Protein AF-A0A7S0AGP0-F1 (afdb_monomer_lite)

InterPro domains:
  IPR026983 Dynein heavy chain [PTHR45703] (2-119)
  IPR027417 P-loop containing nucleoside triphosphate hydrolase [G3DSA:3.40.50.300] (19-119)
  IPR027417 P-loop containing nucleoside triphosphate hydrolase [SSF52540] (33-119)
  IPR035699 Dynein heavy chain, hydrolytic ATP-binding dynein motor region [PF12774] (2-68)

Secondary structure (DSSP, 8-state):
--HHHHHSTT--------HHHHHHHHHHHHHTT-S-HHHHHHHHHHHHHHHHH-S-------TTSSHHHHHHHHHHHHHHHHHHHTPPPPP-----TTSS-HHHHH-EE-TTT--EE--

Sequence (119 aa):
RDLLSDIFPGHARQARQNTSLARAIEASCAKAEVQGVDMVLKKALELHETQEVRYGSMLLGPAGGGKSTVLQVLANALLDLGSSNGREAPVVERLNPKSVTPTDLFGSMSSTTGEWIDG

Radius of gyration: 19.84 Å; chains: 1; bounding box: 45×39×63 Å

pLDDT: mean 87.79, std 8.84, range [53.94, 96.19]

Structure (mmCIF, N/CA/C/O backbone):
data_AF-A0A7S0AGP0-F1
#
_entry.id   AF-A0A7S0AGP0-F1
#
loop_
_atom_site.group_PDB
_atom_site.id
_atom_site.type_symbol
_atom_site.label_atom_id
_atom_site.label_alt_id
_atom_site.label_comp_id
_atom_site.label_asym_id
_atom_site.label_entity_id
_atom_site.label_seq_id
_atom_site.pdbx_PDB_ins_code
_atom_site.Cartn_x
_atom_site.Cartn_y
_atom_site.Cartn_z
_atom_site.occupancy
_atom_site.B_iso_or_equiv
_atom_site.auth_seq_id
_atom_site.auth_comp_id
_atom_site.auth_asym_id
_atom_site.auth_atom_id
_atom_site.pdbx_PDB_model_num
ATOM 1 N N . ARG A 1 1 ? 1.903 -18.873 24.954 1.00 53.94 1 ARG A N 1
ATOM 2 C CA . ARG A 1 1 ? 3.142 -18.293 25.523 1.00 53.94 1 ARG 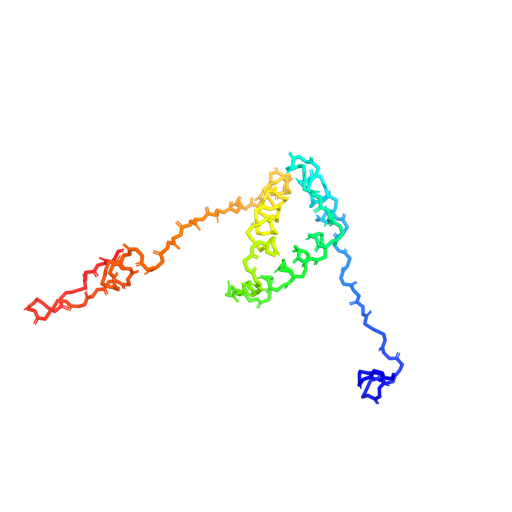A CA 1
ATOM 3 C C . ARG A 1 1 ? 3.909 -17.734 24.343 1.00 53.94 1 ARG A C 1
ATOM 5 O O . ARG A 1 1 ? 4.294 -18.522 23.490 1.00 53.94 1 ARG A O 1
ATOM 12 N N . ASP A 1 2 ? 4.014 -16.413 24.249 1.00 81.75 2 ASP A N 1
ATOM 13 C CA . ASP A 1 2 ? 4.574 -15.745 23.072 1.00 81.75 2 ASP A CA 1
ATOM 14 C C . ASP A 1 2 ? 6.081 -15.567 23.234 1.00 81.75 2 ASP A C 1
ATOM 16 O O . ASP A 1 2 ? 6.539 -15.130 24.289 1.00 81.75 2 ASP A O 1
ATOM 20 N N . LEU A 1 3 ? 6.847 -15.852 22.180 1.00 87.88 3 LEU A N 1
ATOM 21 C CA . LEU A 1 3 ? 8.309 -15.705 22.154 1.00 87.88 3 LEU A CA 1
ATOM 22 C C . LEU A 1 3 ? 8.770 -14.316 22.633 1.00 87.88 3 LEU A C 1
ATOM 24 O O . LEU A 1 3 ? 9.755 -14.183 23.350 1.00 87.88 3 LEU A O 1
ATOM 28 N N . LEU A 1 4 ? 8.012 -13.277 22.282 1.00 83.75 4 LEU A N 1
ATOM 29 C CA . LEU A 1 4 ? 8.285 -11.901 22.693 1.00 83.75 4 LEU A CA 1
ATOM 30 C C . LEU A 1 4 ? 8.197 -11.699 24.208 1.00 83.75 4 LEU A C 1
ATOM 32 O O . LEU A 1 4 ? 9.000 -10.956 24.759 1.00 83.75 4 LEU A O 1
ATOM 36 N N . SER A 1 5 ? 7.256 -12.369 24.878 1.00 84.88 5 SER A N 1
ATOM 37 C CA . SER A 1 5 ? 7.101 -12.267 26.335 1.00 84.88 5 SER A CA 1
ATOM 38 C C . SER A 1 5 ? 8.228 -12.953 27.113 1.00 84.88 5 SER A C 1
ATOM 40 O O . SER A 1 5 ? 8.458 -12.606 28.267 1.00 84.88 5 SER A O 1
ATOM 42 N N . ASP A 1 6 ? 8.929 -13.893 26.473 1.00 88.00 6 ASP A N 1
ATOM 43 C CA . ASP A 1 6 ? 10.063 -14.625 27.047 1.00 88.00 6 ASP A CA 1
ATOM 44 C C . ASP A 1 6 ? 11.380 -13.847 26.874 1.00 88.00 6 ASP A C 1
ATOM 46 O O . ASP A 1 6 ? 12.183 -13.740 27.795 1.00 88.00 6 ASP A O 1
ATOM 50 N N . ILE A 1 7 ? 11.574 -13.222 25.705 1.00 91.56 7 ILE A N 1
ATOM 51 C CA . ILE A 1 7 ? 12.784 -12.442 25.392 1.00 91.56 7 ILE A CA 1
ATOM 52 C C . ILE A 1 7 ? 12.731 -11.026 25.994 1.00 91.56 7 ILE A C 1
ATOM 54 O O . ILE A 1 7 ? 13.762 -10.489 26.396 1.00 91.56 7 ILE A O 1
ATOM 58 N N . PHE A 1 8 ? 11.544 -10.416 26.082 1.00 86.94 8 PHE A N 1
ATOM 59 C CA . PHE A 1 8 ? 11.352 -9.051 26.586 1.00 86.94 8 PHE A CA 1
ATOM 60 C C . PHE A 1 8 ? 10.331 -9.003 27.736 1.00 86.94 8 PHE A C 1
ATOM 62 O O . PHE A 1 8 ? 9.243 -8.432 27.593 1.00 86.94 8 PHE A O 1
ATOM 69 N N . PRO A 1 9 ? 10.653 -9.587 28.904 1.00 86.94 9 PRO A N 1
ATOM 70 C CA . PRO A 1 9 ? 9.767 -9.541 30.058 1.00 86.94 9 PRO A CA 1
ATOM 71 C C . PRO A 1 9 ? 9.510 -8.089 30.500 1.00 86.94 9 PRO A C 1
ATOM 73 O O . PRO A 1 9 ? 10.404 -7.240 30.504 1.00 86.94 9 PRO A O 1
ATOM 76 N N . GLY A 1 10 ? 8.255 -7.786 30.842 1.00 82.75 10 GLY A N 1
ATOM 77 C CA . GLY A 1 10 ? 7.824 -6.460 31.307 1.00 82.75 10 GLY A CA 1
ATOM 78 C C . GLY A 1 10 ? 7.661 -5.388 30.220 1.00 82.75 10 GLY A C 1
ATOM 79 O O . GLY A 1 10 ? 7.197 -4.294 30.531 1.00 82.75 10 GLY A O 1
ATOM 80 N N . HIS A 1 11 ? 7.979 -5.686 28.956 1.00 80.88 11 HIS A N 1
ATOM 81 C CA . HIS A 1 11 ? 7.838 -4.739 27.850 1.00 80.88 11 HIS A CA 1
ATOM 82 C C . HIS A 1 11 ? 6.634 -5.101 26.975 1.00 80.88 11 HIS A C 1
ATOM 84 O O . HIS A 1 11 ? 6.643 -6.086 26.240 1.00 80.88 11 HIS A O 1
ATOM 90 N N . ALA A 1 12 ? 5.582 -4.282 27.041 1.00 77.06 12 ALA A N 1
ATOM 91 C CA . ALA A 1 12 ? 4.422 -4.419 26.167 1.00 77.06 12 ALA A CA 1
ATOM 92 C C . ALA A 1 12 ? 4.664 -3.720 24.821 1.00 77.06 12 ALA A C 1
ATOM 94 O O . ALA A 1 12 ? 5.261 -2.643 24.760 1.00 77.06 12 ALA A O 1
ATOM 95 N N . ARG A 1 13 ? 4.148 -4.304 23.732 1.00 72.38 13 ARG A N 1
ATOM 96 C CA . ARG A 1 13 ? 4.151 -3.654 22.416 1.00 72.38 13 ARG A CA 1
ATOM 97 C C . ARG A 1 13 ? 3.331 -2.366 22.490 1.00 72.38 13 ARG A C 1
ATOM 99 O O . ARG A 1 13 ? 2.122 -2.413 22.698 1.00 72.38 13 ARG A O 1
ATOM 106 N N . GLN A 1 14 ? 3.973 -1.230 22.248 1.00 74.31 14 GLN A N 1
ATOM 107 C CA . GLN A 1 14 ? 3.278 0.035 22.036 1.00 74.31 14 GLN A CA 1
ATOM 108 C C . GLN A 1 14 ? 2.802 0.094 20.581 1.00 74.31 14 GLN A C 1
ATOM 110 O O . GLN A 1 14 ? 3.612 0.072 19.655 1.00 74.31 14 GLN A O 1
ATOM 115 N N . ALA A 1 15 ? 1.488 0.119 20.362 1.00 67.31 15 ALA A N 1
ATOM 116 C CA . ALA A 1 15 ? 0.935 0.392 19.039 1.00 67.31 15 ALA A CA 1
ATOM 117 C C . ALA A 1 15 ? 1.033 1.898 18.762 1.00 67.31 15 ALA A C 1
ATOM 119 O O . ALA A 1 15 ? 0.612 2.699 19.602 1.00 67.31 15 ALA A O 1
ATOM 120 N N . ARG A 1 16 ? 1.567 2.298 17.599 1.00 67.56 16 ARG A N 1
ATOM 121 C CA . ARG A 1 16 ? 1.457 3.693 17.158 1.00 67.56 16 ARG A CA 1
ATOM 122 C C . ARG A 1 16 ? -0.023 4.000 16.943 1.00 67.56 16 ARG A C 1
ATOM 124 O O . ARG A 1 16 ? -0.717 3.296 16.217 1.00 67.56 16 ARG A O 1
ATOM 131 N N . GLN A 1 17 ? -0.516 5.046 17.597 1.00 65.88 17 GLN A N 1
ATOM 132 C CA . GLN A 1 17 ? -1.904 5.474 17.451 1.00 65.88 17 GLN A CA 1
ATOM 133 C C . GLN A 1 17 ? -1.989 6.630 16.457 1.00 65.88 17 GLN A C 1
ATOM 135 O O . GLN A 1 17 ? -1.951 7.796 16.840 1.00 65.88 17 GLN A O 1
ATOM 140 N N . ASN A 1 18 ? -2.139 6.314 15.172 1.00 73.62 18 ASN A N 1
ATOM 141 C CA . ASN A 1 18 ? -2.479 7.310 14.156 1.00 73.62 18 ASN A CA 1
ATOM 142 C C . ASN A 1 18 ? -4.006 7.468 14.062 1.00 73.62 18 ASN A C 1
ATOM 144 O O . ASN A 1 18 ? -4.661 6.942 13.164 1.00 73.62 18 ASN A O 1
ATOM 148 N N . THR A 1 19 ? -4.588 8.191 15.023 1.00 83.69 19 THR A N 1
ATOM 149 C CA . THR A 1 19 ? -6.051 8.345 15.155 1.00 83.69 19 THR A CA 1
ATOM 150 C C . THR A 1 19 ? -6.694 9.175 14.039 1.00 83.69 19 THR A C 1
ATOM 152 O O . THR A 1 19 ? -7.884 9.018 13.766 1.00 83.69 19 THR A O 1
ATOM 155 N N . SER A 1 20 ? -5.947 10.076 13.395 1.00 88.81 20 SER A N 1
ATOM 156 C CA . SER A 1 20 ? -6.411 10.842 12.229 1.00 88.81 20 SER A CA 1
ATOM 157 C C . SER A 1 20 ? -6.465 9.972 10.973 1.00 88.81 20 SER A C 1
ATOM 159 O O . SER A 1 20 ? -7.482 9.954 10.284 1.00 88.81 20 SER A O 1
ATOM 161 N N . LEU A 1 21 ? -5.404 9.200 10.721 1.00 89.50 21 LEU A N 1
ATOM 162 C CA . LEU A 1 21 ? -5.327 8.277 9.591 1.00 89.50 21 LEU A CA 1
ATOM 163 C C . LEU A 1 21 ? -6.343 7.147 9.697 1.00 89.50 21 LEU A C 1
ATOM 165 O O . LEU A 1 21 ? -7.003 6.846 8.710 1.00 89.50 21 LEU A O 1
ATOM 169 N N . ALA A 1 22 ? -6.523 6.575 10.889 1.00 91.88 22 ALA A N 1
ATOM 170 C CA . ALA A 1 22 ? -7.526 5.539 11.111 1.00 91.88 22 ALA A CA 1
ATOM 171 C C . ALA A 1 22 ? -8.935 6.013 10.710 1.00 91.88 22 ALA A C 1
ATOM 173 O O . ALA A 1 22 ? -9.608 5.349 9.927 1.00 91.88 22 ALA A O 1
ATOM 174 N N . ARG A 1 23 ? -9.331 7.220 11.140 1.00 92.06 23 ARG A N 1
ATOM 175 C CA . ARG A 1 23 ? -10.622 7.823 10.769 1.00 92.06 23 ARG A CA 1
ATOM 176 C C . ARG A 1 23 ? -10.747 8.092 9.269 1.00 92.06 23 ARG A C 1
ATOM 178 O O . ARG A 1 23 ? -11.807 7.862 8.695 1.00 92.06 23 ARG A O 1
ATOM 185 N N . ALA A 1 24 ? -9.681 8.568 8.625 1.00 92.19 24 ALA A N 1
ATOM 186 C CA . ALA A 1 24 ? -9.684 8.791 7.180 1.00 92.19 24 ALA A CA 1
ATOM 187 C C . ALA A 1 24 ? -9.814 7.472 6.397 1.00 92.19 24 ALA A C 1
ATOM 189 O O . ALA A 1 24 ? -10.538 7.408 5.405 1.00 92.19 24 ALA A O 1
ATOM 190 N N . ILE A 1 25 ? -9.163 6.404 6.868 1.00 93.44 25 ILE A N 1
ATOM 191 C CA . ILE A 1 25 ? -9.281 5.061 6.292 1.00 93.44 25 ILE A CA 1
ATOM 192 C C . ILE A 1 25 ? -10.706 4.525 6.458 1.00 93.44 25 ILE A C 1
ATOM 194 O O . ILE A 1 25 ? -11.273 4.035 5.488 1.00 93.44 25 ILE A O 1
ATOM 198 N N . GLU A 1 26 ? -11.313 4.654 7.637 1.00 93.25 26 GLU A N 1
ATOM 199 C CA . GLU A 1 26 ? -12.704 4.238 7.874 1.00 93.25 26 GLU A CA 1
ATOM 200 C C . GLU A 1 26 ? -13.690 4.985 6.967 1.00 93.25 26 GLU A C 1
ATOM 202 O O . GLU A 1 26 ? -14.549 4.365 6.337 1.00 93.25 26 GLU A O 1
ATOM 207 N N . ALA A 1 27 ? -13.526 6.303 6.823 1.00 93.06 27 ALA A N 1
ATOM 208 C CA . ALA A 1 27 ? -14.317 7.101 5.890 1.00 93.06 27 ALA A CA 1
ATOM 209 C C . ALA A 1 27 ? -14.113 6.662 4.429 1.00 93.06 27 ALA A C 1
ATOM 211 O O . ALA A 1 27 ? -15.077 6.568 3.670 1.00 93.06 27 ALA A O 1
ATOM 212 N N . SER A 1 28 ? -12.877 6.354 4.033 1.00 93.25 28 SER A N 1
ATOM 213 C CA . SER A 1 28 ? -12.547 5.842 2.698 1.00 93.25 28 SER A CA 1
ATOM 214 C C . SER A 1 28 ? -13.170 4.461 2.442 1.00 93.25 28 SER A C 1
ATOM 216 O O . SER A 1 28 ? -13.756 4.237 1.383 1.00 93.25 28 SER A O 1
ATOM 218 N N . CYS A 1 29 ? -13.152 3.564 3.434 1.00 94.00 29 CYS A N 1
ATOM 219 C CA . CYS A 1 29 ? -13.849 2.276 3.382 1.00 94.00 29 CYS A CA 1
ATOM 220 C C . CYS A 1 29 ? -15.360 2.450 3.190 1.00 94.00 29 CYS A C 1
ATOM 222 O O . CYS A 1 29 ? -15.945 1.743 2.372 1.00 94.00 29 CYS A O 1
ATOM 224 N N . ALA A 1 30 ? -15.977 3.399 3.904 1.00 92.62 30 ALA A N 1
ATOM 225 C CA . ALA A 1 30 ? -17.403 3.692 3.775 1.00 92.62 30 ALA A CA 1
ATOM 226 C C . ALA A 1 30 ? -17.757 4.229 2.378 1.00 92.62 30 ALA A C 1
ATOM 228 O O . ALA A 1 30 ? -18.721 3.768 1.776 1.00 92.62 30 ALA A O 1
ATOM 229 N N . LYS A 1 31 ? -16.947 5.145 1.825 1.00 91.75 31 LYS A N 1
ATOM 230 C CA . LYS A 1 31 ? -17.119 5.672 0.456 1.00 91.75 31 LYS A CA 1
ATOM 231 C C . LYS A 1 31 ? -16.990 4.586 -0.618 1.00 91.75 31 LYS A C 1
ATOM 233 O O . LYS A 1 31 ? -17.649 4.665 -1.646 1.00 91.75 31 LYS A O 1
ATOM 238 N N . ALA A 1 32 ? -16.116 3.607 -0.396 1.00 89.69 32 ALA A N 1
ATOM 239 C CA . ALA A 1 32 ? -15.855 2.512 -1.327 1.00 89.69 32 ALA A CA 1
ATOM 240 C C . ALA A 1 32 ? -16.718 1.259 -1.066 1.00 89.69 32 ALA A C 1
ATOM 242 O O . ALA A 1 32 ? -16.474 0.226 -1.687 1.00 89.69 32 ALA A O 1
ATOM 243 N N . GLU A 1 33 ? -17.684 1.337 -0.140 1.00 91.00 33 GLU A N 1
ATOM 244 C CA . GLU A 1 33 ? -18.606 0.252 0.241 1.00 91.00 33 GLU A CA 1
ATOM 245 C C . GLU A 1 33 ? -17.901 -1.073 0.605 1.00 91.00 33 GLU A C 1
ATOM 247 O O . GLU A 1 33 ? -18.416 -2.177 0.399 1.00 91.00 33 GLU A O 1
ATOM 252 N N . VAL A 1 34 ? -16.695 -0.975 1.172 1.00 89.19 34 VAL A N 1
ATOM 253 C CA . VAL A 1 34 ? -15.849 -2.137 1.461 1.00 89.19 34 VAL A CA 1
ATOM 254 C C . VAL A 1 34 ? -16.368 -2.893 2.682 1.00 89.19 34 VAL A C 1
ATOM 256 O O . VAL A 1 34 ? -16.487 -2.345 3.777 1.00 89.19 34 VAL A O 1
ATOM 259 N N . GLN A 1 35 ? -16.610 -4.192 2.509 1.00 83.25 35 GLN A N 1
ATOM 260 C CA . GLN A 1 35 ? -16.917 -5.109 3.607 1.00 83.25 35 GLN A CA 1
ATOM 261 C C . GLN A 1 35 ? -15.626 -5.541 4.324 1.00 83.25 35 GLN A C 1
ATOM 263 O O . GLN A 1 35 ? -14.593 -5.742 3.687 1.00 83.25 35 GLN A O 1
ATOM 268 N N . GLY A 1 36 ? -15.671 -5.717 5.649 1.00 79.12 36 GLY A N 1
ATOM 269 C CA . GLY A 1 36 ? -14.491 -6.106 6.439 1.00 79.12 36 GLY A CA 1
ATOM 270 C C . GLY A 1 36 ? -13.564 -4.937 6.792 1.00 79.12 36 GLY A C 1
ATOM 271 O O . GLY A 1 36 ? -12.341 -5.048 6.671 1.00 79.12 36 GLY A O 1
ATOM 272 N N . VAL A 1 37 ? -14.158 -3.825 7.240 1.00 83.75 37 VAL A N 1
ATOM 273 C CA . VAL A 1 37 ? -13.474 -2.562 7.573 1.00 83.75 37 VAL A CA 1
ATOM 274 C C . VAL A 1 37 ? -12.297 -2.775 8.526 1.00 83.75 37 VAL A C 1
ATOM 276 O O . VAL A 1 37 ? -11.221 -2.253 8.261 1.00 83.75 37 VAL A O 1
ATOM 279 N N . ASP A 1 38 ? -12.440 -3.613 9.556 1.00 90.12 38 ASP A N 1
ATOM 280 C CA . ASP A 1 38 ? -11.383 -3.851 10.552 1.00 90.12 38 ASP A CA 1
ATOM 281 C C . ASP A 1 38 ? -10.104 -4.441 9.945 1.00 90.12 38 ASP A C 1
ATOM 283 O O . ASP A 1 38 ? -8.985 -4.061 10.303 1.00 90.12 38 ASP A O 1
ATOM 287 N N . MET A 1 39 ? -10.254 -5.373 8.996 1.00 91.12 39 MET A N 1
ATOM 288 C CA . MET A 1 39 ? -9.113 -5.999 8.330 1.00 91.12 39 MET A CA 1
ATOM 289 C C . MET A 1 39 ? -8.390 -4.985 7.445 1.00 91.12 39 MET A C 1
ATOM 291 O O . MET A 1 39 ? -7.160 -4.905 7.474 1.00 91.12 39 MET A O 1
ATOM 295 N N . VAL A 1 40 ? -9.152 -4.206 6.676 1.00 92.62 40 VAL A N 1
ATOM 296 C CA . VAL A 1 40 ? -8.608 -3.184 5.777 1.00 92.62 40 VAL A CA 1
ATOM 297 C C . VAL A 1 40 ? -7.949 -2.068 6.574 1.00 92.62 40 VAL A C 1
ATOM 299 O O . VAL A 1 40 ? -6.825 -1.697 6.255 1.00 92.62 40 VAL A O 1
ATOM 302 N N . LEU A 1 41 ? -8.585 -1.608 7.651 1.00 93.12 41 LEU A N 1
ATOM 303 C CA . LEU A 1 41 ? -8.059 -0.600 8.564 1.00 93.12 41 LEU A CA 1
ATOM 304 C C . LEU A 1 41 ? -6.708 -1.027 9.133 1.00 93.12 41 LEU A C 1
ATOM 306 O O . LEU A 1 41 ? -5.713 -0.318 8.983 1.00 93.12 41 LEU A O 1
ATOM 310 N N . LYS A 1 42 ? -6.648 -2.227 9.719 1.00 92.69 42 LYS A N 1
ATOM 311 C CA . LYS A 1 42 ? -5.410 -2.761 10.289 1.00 92.69 42 LYS A CA 1
ATOM 312 C C . LYS A 1 42 ? -4.305 -2.869 9.238 1.00 92.69 42 LYS A C 1
ATOM 314 O O . LYS A 1 42 ? -3.179 -2.452 9.493 1.00 92.69 42 LYS A O 1
ATOM 319 N N . LYS A 1 43 ? -4.608 -3.414 8.054 1.00 93.44 43 LYS A N 1
ATOM 320 C CA . LYS A 1 43 ? -3.608 -3.614 6.994 1.00 93.44 43 LYS A CA 1
ATOM 321 C C . LYS A 1 43 ? -3.166 -2.323 6.316 1.00 93.44 43 LYS A C 1
ATOM 323 O O . LYS A 1 43 ? -1.995 -2.218 5.968 1.00 93.44 43 LYS A O 1
ATOM 328 N N . ALA A 1 44 ? -4.052 -1.346 6.168 1.00 94.06 44 ALA A N 1
ATOM 329 C CA . ALA A 1 44 ? -3.706 -0.029 5.651 1.00 94.06 44 ALA A CA 1
ATOM 330 C C . ALA A 1 44 ? -2.793 0.732 6.627 1.00 94.06 44 ALA A C 1
ATOM 332 O O . ALA A 1 44 ? -1.812 1.328 6.190 1.00 94.06 44 ALA A O 1
ATOM 333 N N . LEU A 1 45 ? -3.054 0.648 7.939 1.00 92.62 45 LEU A N 1
ATOM 334 C CA . LEU A 1 45 ? -2.175 1.224 8.962 1.00 92.62 45 LEU A CA 1
ATOM 335 C C . LEU A 1 45 ? -0.794 0.555 8.970 1.00 92.62 45 LEU A C 1
ATOM 337 O O . LEU A 1 45 ? 0.211 1.252 8.886 1.00 92.62 45 LEU A O 1
ATOM 341 N N . GLU A 1 46 ? -0.737 -0.783 8.989 1.00 92.06 46 GLU A N 1
ATOM 342 C CA . GLU A 1 46 ? 0.532 -1.531 8.926 1.00 92.06 46 GLU A CA 1
ATOM 343 C C . GLU A 1 46 ? 1.333 -1.198 7.649 1.00 92.06 46 GLU A C 1
ATOM 345 O O . GLU A 1 46 ? 2.560 -1.057 7.691 1.00 92.06 46 GLU A O 1
ATOM 350 N N . LEU A 1 47 ? 0.650 -1.047 6.507 1.00 93.62 47 LEU A N 1
ATOM 351 C CA . LEU A 1 47 ? 1.275 -0.652 5.244 1.00 93.62 47 LEU A CA 1
ATOM 352 C C . LEU A 1 47 ? 1.862 0.760 5.331 1.00 93.62 47 LEU A C 1
ATOM 354 O O . LEU A 1 47 ? 3.009 0.955 4.938 1.00 93.62 47 LEU A O 1
ATOM 358 N N . HIS A 1 48 ? 1.110 1.721 5.867 1.00 91.81 48 HIS A N 1
ATOM 359 C CA . HIS A 1 48 ? 1.583 3.094 6.013 1.00 91.81 48 HIS A CA 1
ATOM 360 C C . HIS A 1 48 ? 2.793 3.190 6.949 1.00 91.81 48 HIS A C 1
ATOM 362 O O . HIS A 1 48 ? 3.795 3.801 6.592 1.00 91.81 48 HIS A O 1
ATOM 368 N N . GLU A 1 49 ? 2.751 2.516 8.102 1.00 90.50 49 GLU A N 1
ATOM 369 C CA . GLU A 1 49 ? 3.893 2.440 9.025 1.00 90.50 49 GLU A CA 1
ATOM 370 C C . GLU A 1 49 ? 5.140 1.856 8.347 1.00 90.50 49 GLU A C 1
ATOM 372 O O . GLU A 1 49 ? 6.261 2.303 8.588 1.00 90.50 49 GLU A O 1
ATOM 377 N N . THR A 1 50 ? 4.954 0.862 7.474 1.00 91.38 50 THR A N 1
ATOM 378 C CA . THR A 1 50 ? 6.060 0.274 6.711 1.00 91.38 50 THR A CA 1
ATOM 379 C C . THR A 1 50 ? 6.601 1.255 5.670 1.00 91.38 50 THR A C 1
ATOM 381 O O . THR A 1 50 ? 7.818 1.368 5.535 1.00 91.38 50 THR A O 1
ATOM 384 N N . GLN A 1 51 ? 5.726 1.995 4.978 1.00 90.44 51 GLN A N 1
ATOM 385 C CA . GLN A 1 51 ? 6.102 3.019 3.994 1.00 90.44 51 GLN A CA 1
ATOM 386 C C . GLN A 1 51 ? 6.885 4.185 4.616 1.00 90.44 51 GLN A C 1
ATOM 388 O O . GLN A 1 51 ? 7.784 4.719 3.974 1.00 90.44 51 GLN A O 1
ATOM 393 N N . GLU A 1 52 ? 6.606 4.548 5.873 1.00 87.75 52 GLU A N 1
ATOM 394 C CA . GLU A 1 52 ? 7.378 5.571 6.598 1.00 87.75 52 GLU A CA 1
ATOM 395 C C . GLU A 1 52 ? 8.836 5.152 6.851 1.00 87.75 52 GLU A C 1
ATOM 397 O O . GLU A 1 52 ? 9.715 6.002 6.979 1.00 87.75 52 GLU A O 1
ATOM 402 N N . VAL A 1 53 ? 9.106 3.846 6.946 1.00 90.50 53 VAL A N 1
ATOM 403 C CA . VAL A 1 53 ? 10.442 3.306 7.256 1.00 90.50 53 VAL A CA 1
ATOM 404 C C . VAL A 1 53 ? 11.158 2.793 6.003 1.00 90.50 53 VAL A C 1
ATOM 406 O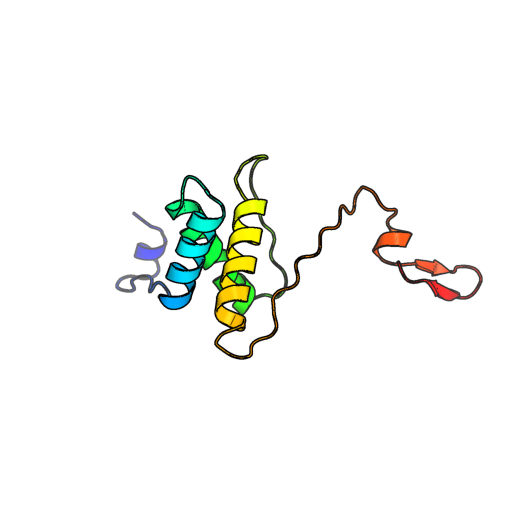 O . VAL A 1 53 ? 12.388 2.717 5.976 1.00 90.50 53 VAL A O 1
ATOM 409 N N . ARG A 1 54 ? 10.414 2.397 4.965 1.00 91.25 54 ARG A N 1
ATOM 410 C CA . ARG A 1 54 ? 10.947 1.763 3.753 1.00 91.25 54 ARG A CA 1
ATOM 411 C C . ARG A 1 54 ? 10.216 2.256 2.508 1.00 91.25 54 ARG A C 1
ATOM 413 O O . ARG A 1 54 ? 9.003 2.126 2.405 1.00 91.25 54 ARG A O 1
ATOM 420 N N . TYR A 1 55 ? 10.985 2.676 1.505 1.00 88.00 55 TYR A N 1
ATOM 421 C CA . TYR A 1 55 ? 10.451 3.111 0.209 1.00 88.00 55 TYR A CA 1
ATOM 422 C C . TYR A 1 55 ? 9.793 1.978 -0.599 1.00 88.00 55 TYR A C 1
ATOM 424 O O . TYR A 1 55 ? 8.804 2.201 -1.290 1.00 88.00 55 TYR A O 1
ATOM 432 N N . GLY A 1 56 ? 10.324 0.753 -0.513 1.00 91.94 56 GLY A N 1
ATOM 433 C CA . GLY A 1 56 ? 9.800 -0.416 -1.225 1.00 91.94 56 GLY A CA 1
ATOM 434 C C . GLY A 1 56 ? 9.001 -1.339 -0.307 1.00 91.94 56 GLY A C 1
ATOM 435 O O . GLY A 1 56 ? 9.516 -1.787 0.717 1.00 91.94 56 GLY A O 1
ATOM 436 N N . SER A 1 57 ? 7.762 -1.655 -0.690 1.00 92.62 57 SER A N 1
ATOM 437 C CA . SER A 1 57 ? 6.880 -2.585 0.030 1.00 92.62 57 SER A CA 1
ATOM 438 C C . SER A 1 57 ? 6.203 -3.557 -0.937 1.00 92.62 57 SER A C 1
ATOM 440 O O . SER A 1 57 ? 5.821 -3.174 -2.040 1.00 92.62 57 SER A O 1
ATOM 442 N N . MET A 1 58 ? 6.021 -4.813 -0.519 1.00 93.88 58 MET A N 1
ATOM 443 C CA . MET A 1 58 ? 5.320 -5.838 -1.300 1.00 93.88 58 MET A CA 1
ATOM 444 C C . MET A 1 58 ? 4.085 -6.330 -0.544 1.00 93.88 58 MET A C 1
ATOM 446 O O . MET A 1 58 ? 4.175 -6.759 0.605 1.00 93.88 58 MET A O 1
ATOM 450 N N . LEU A 1 59 ? 2.926 -6.300 -1.205 1.00 94.25 59 LEU A N 1
ATOM 451 C CA . LEU A 1 59 ? 1.678 -6.841 -0.670 1.00 94.25 59 LEU A CA 1
ATOM 452 C C . LEU A 1 59 ? 1.516 -8.304 -1.096 1.00 94.25 59 LEU A C 1
ATOM 454 O O . LEU A 1 59 ? 1.346 -8.604 -2.277 1.00 94.25 59 LEU A O 1
ATOM 458 N N . LEU A 1 60 ? 1.534 -9.214 -0.122 1.00 94.69 60 LEU A N 1
ATOM 459 C CA . LEU A 1 60 ? 1.443 -10.661 -0.335 1.00 94.69 60 LEU A CA 1
ATOM 460 C C . LEU A 1 60 ? 0.077 -11.207 0.088 1.00 94.69 60 LEU A C 1
ATOM 462 O O . LEU A 1 60 ? -0.535 -10.726 1.039 1.00 94.69 60 LEU A O 1
ATOM 466 N N . GLY A 1 61 ? -0.403 -12.230 -0.620 1.00 93.50 61 GLY A N 1
ATOM 467 C CA . GLY A 1 61 ? -1.650 -12.925 -0.293 1.00 93.50 61 GLY A CA 1
ATOM 468 C C . GLY A 1 61 ? -2.376 -13.486 -1.519 1.00 93.50 61 GLY A C 1
ATOM 469 O O . GLY A 1 61 ? -2.056 -13.110 -2.653 1.00 93.50 61 GLY A O 1
ATOM 470 N N . PRO A 1 62 ? -3.388 -14.345 -1.315 1.00 96.19 62 PRO A N 1
ATOM 471 C CA . PRO A 1 62 ? -4.120 -15.009 -2.394 1.00 96.19 62 PRO A CA 1
ATOM 472 C C . PRO A 1 62 ? -4.897 -14.022 -3.276 1.00 96.19 62 PRO A C 1
ATOM 474 O O . PRO A 1 62 ? -5.143 -12.869 -2.896 1.00 96.19 62 PRO A O 1
ATOM 477 N N . ALA A 1 63 ? -5.285 -14.460 -4.475 1.00 93.50 63 ALA A N 1
ATOM 478 C CA . ALA A 1 63 ? -6.204 -13.708 -5.329 1.00 93.50 63 ALA A CA 1
ATOM 479 C C . ALA A 1 63 ? -7.518 -13.421 -4.579 1.00 93.50 63 ALA A C 1
ATOM 481 O O . ALA A 1 63 ? -7.964 -14.232 -3.774 1.00 93.50 63 ALA A O 1
ATOM 482 N N . GLY A 1 64 ? -8.094 -12.233 -4.778 1.00 90.38 64 GLY A N 1
ATOM 483 C CA . GLY A 1 64 ? -9.297 -11.804 -4.050 1.00 90.38 64 GLY A CA 1
ATOM 484 C C . GLY A 1 64 ? -9.084 -11.420 -2.577 1.00 90.38 64 GLY A C 1
ATOM 485 O O . GLY A 1 64 ? -10.008 -10.922 -1.953 1.00 90.38 64 GLY A O 1
ATOM 486 N N . GLY A 1 65 ? -7.875 -11.552 -2.016 1.00 89.75 65 GLY A N 1
ATOM 487 C CA . GLY A 1 65 ? -7.589 -11.218 -0.610 1.00 89.75 65 GLY A CA 1
ATOM 488 C C . GLY A 1 65 ? -7.550 -9.720 -0.257 1.00 89.75 65 GLY A C 1
ATOM 489 O O . GLY A 1 65 ? -6.884 -9.353 0.703 1.00 89.75 65 GLY A O 1
ATOM 490 N N . GLY A 1 66 ? -8.154 -8.836 -1.059 1.00 91.94 66 GLY A N 1
ATOM 491 C CA . GLY A 1 66 ? -8.277 -7.403 -0.743 1.00 91.94 66 GLY A CA 1
ATOM 492 C C . GLY A 1 66 ? -6.999 -6.556 -0.851 1.00 91.94 66 GLY A C 1
ATOM 493 O O . GLY A 1 66 ? -7.022 -5.383 -0.500 1.00 91.94 66 GLY A O 1
ATOM 494 N N . LYS A 1 67 ? -5.882 -7.096 -1.360 1.00 94.50 67 LYS A N 1
ATOM 495 C CA . LYS A 1 67 ? -4.589 -6.377 -1.454 1.00 94.50 67 LYS A CA 1
ATOM 496 C C . LYS A 1 67 ? -4.691 -5.050 -2.215 1.00 94.50 67 LYS A C 1
ATOM 498 O O . LYS A 1 67 ? -4.233 -4.019 -1.737 1.00 94.50 67 LYS A O 1
ATOM 503 N N . SER A 1 68 ? -5.315 -5.085 -3.392 1.00 94.00 68 SER A N 1
ATOM 504 C CA . SER A 1 68 ? -5.539 -3.893 -4.214 1.00 94.00 68 SER A CA 1
ATOM 505 C C . SER A 1 68 ? -6.473 -2.904 -3.517 1.00 94.00 68 SER A C 1
ATOM 507 O O . SER A 1 68 ? -6.216 -1.706 -3.551 1.00 94.00 68 SER A O 1
ATOM 509 N N . THR A 1 69 ? -7.496 -3.408 -2.821 1.00 94.25 69 THR A N 1
ATOM 510 C CA . THR A 1 69 ? -8.437 -2.601 -2.037 1.00 94.25 69 THR A CA 1
ATOM 511 C C . THR A 1 69 ? -7.729 -1.860 -0.907 1.00 94.25 69 THR A C 1
ATOM 513 O O . THR A 1 69 ? -7.922 -0.660 -0.767 1.00 94.25 69 THR A O 1
ATOM 516 N N . VAL A 1 70 ? -6.852 -2.531 -0.150 1.00 95.31 70 VAL A N 1
ATOM 517 C CA . VAL A 1 70 ? -6.059 -1.908 0.926 1.00 95.31 70 VAL A CA 1
ATOM 518 C C . VAL A 1 70 ? -5.208 -0.756 0.385 1.00 95.31 70 VAL A C 1
ATOM 520 O O . VAL A 1 70 ? -5.214 0.326 0.966 1.00 95.31 70 VAL A O 1
ATOM 523 N N . LEU A 1 71 ? -4.522 -0.962 -0.745 1.00 94.62 71 LEU A N 1
ATOM 524 C CA . LEU A 1 71 ? -3.710 0.082 -1.378 1.00 94.62 71 LEU A CA 1
ATOM 525 C C . LEU A 1 71 ? -4.564 1.280 -1.827 1.00 94.62 71 LEU A C 1
ATOM 527 O O . LEU A 1 71 ? -4.196 2.423 -1.570 1.00 94.62 71 LEU A O 1
ATOM 531 N N . GLN A 1 72 ? -5.708 1.027 -2.472 1.00 93.69 72 GLN A N 1
ATOM 532 C CA . GLN A 1 72 ? -6.618 2.080 -2.937 1.00 93.69 72 GLN A CA 1
ATOM 533 C C . GLN A 1 72 ? -7.218 2.880 -1.778 1.00 93.69 72 GLN A C 1
ATOM 535 O O . GLN A 1 72 ? -7.228 4.107 -1.820 1.00 93.69 72 GLN A O 1
ATOM 540 N N . VAL A 1 73 ? -7.693 2.197 -0.734 1.00 94.62 73 VAL A N 1
ATOM 541 C CA . VAL A 1 73 ? -8.284 2.838 0.446 1.00 94.62 73 VAL A CA 1
ATOM 542 C C . VAL A 1 73 ? -7.254 3.718 1.149 1.00 94.62 73 VAL A C 1
ATOM 544 O O . VAL A 1 73 ? -7.584 4.850 1.505 1.00 94.62 73 VAL A O 1
ATOM 547 N N . LEU A 1 74 ? -6.015 3.231 1.307 1.00 93.75 74 LEU A N 1
ATOM 548 C CA . LEU A 1 74 ? -4.928 4.004 1.906 1.00 93.75 74 LEU A CA 1
ATOM 549 C C . LEU A 1 74 ? -4.577 5.234 1.061 1.00 93.75 74 LEU A C 1
ATOM 551 O O . LEU A 1 74 ? -4.449 6.321 1.615 1.00 93.75 74 LEU A O 1
ATOM 555 N N . ALA A 1 75 ? -4.460 5.088 -0.263 1.00 93.44 75 ALA A N 1
ATOM 556 C CA . ALA A 1 75 ? -4.180 6.212 -1.155 1.00 93.44 75 ALA A CA 1
ATOM 557 C C . ALA A 1 75 ? -5.270 7.293 -1.069 1.00 93.44 75 ALA A C 1
ATOM 559 O O . ALA A 1 75 ? -4.957 8.467 -0.895 1.00 93.44 75 ALA A O 1
ATOM 560 N N . ASN A 1 76 ? -6.546 6.898 -1.091 1.00 92.50 76 ASN A N 1
ATOM 561 C CA . ASN A 1 76 ? -7.672 7.822 -0.936 1.00 92.50 76 ASN A CA 1
ATOM 562 C C . ASN A 1 76 ? -7.673 8.509 0.441 1.00 92.50 76 ASN A C 1
ATOM 564 O O . ASN A 1 76 ? -7.897 9.712 0.532 1.00 92.50 76 ASN A O 1
ATOM 568 N N . ALA A 1 77 ? -7.381 7.767 1.514 1.00 92.44 77 ALA A N 1
ATOM 569 C CA . ALA A 1 77 ? -7.305 8.325 2.864 1.00 92.44 77 ALA A CA 1
ATOM 570 C C . ALA A 1 77 ? -6.152 9.334 3.012 1.00 92.44 77 ALA A C 1
ATOM 572 O O . ALA A 1 77 ? -6.308 10.372 3.653 1.00 92.44 77 ALA A O 1
ATOM 573 N N . LEU A 1 78 ? -4.996 9.046 2.406 1.00 91.12 78 LEU A N 1
ATOM 574 C CA . LEU A 1 78 ? -3.848 9.952 2.380 1.00 91.12 78 LEU A CA 1
ATOM 575 C C . LEU A 1 78 ? -4.102 11.182 1.507 1.00 91.12 78 LEU A C 1
ATOM 577 O O . LEU A 1 78 ? -3.641 12.260 1.864 1.00 91.12 78 LEU A O 1
ATOM 581 N N . LEU A 1 79 ? -4.850 11.046 0.411 1.00 90.44 79 LEU A N 1
ATOM 582 C CA . LEU A 1 79 ? -5.290 12.176 -0.405 1.00 90.44 79 LEU A CA 1
ATOM 583 C C . LEU A 1 79 ? -6.193 13.115 0.408 1.00 90.44 79 LEU A C 1
ATOM 585 O O . LEU A 1 79 ? -5.893 14.302 0.514 1.00 90.44 79 LEU A O 1
ATOM 589 N N . ASP A 1 80 ? -7.226 12.565 1.057 1.00 87.00 80 ASP A N 1
ATOM 590 C CA . ASP A 1 80 ? -8.162 13.321 1.901 1.00 87.00 80 ASP A CA 1
ATOM 591 C C . ASP A 1 80 ? -7.428 14.064 3.045 1.00 87.00 80 ASP A C 1
ATOM 593 O O . ASP A 1 80 ? -7.758 15.206 3.368 1.00 87.00 80 ASP A O 1
ATOM 597 N N . LEU A 1 81 ? -6.393 13.450 3.636 1.00 85.56 81 LEU A N 1
ATOM 598 C CA . LEU A 1 81 ? -5.552 14.064 4.680 1.00 85.56 81 LEU A CA 1
ATOM 599 C C . LEU A 1 81 ? -4.470 15.014 4.149 1.00 85.56 81 LEU A C 1
ATOM 601 O O . LEU A 1 81 ? -4.019 15.911 4.866 1.00 85.56 81 LEU A O 1
ATOM 605 N N . GLY A 1 82 ? -3.983 14.791 2.932 1.00 77.19 82 GLY A N 1
ATOM 606 C CA . GLY A 1 82 ? -2.967 15.618 2.286 1.00 77.19 82 GLY A CA 1
ATOM 607 C C . GLY A 1 82 ? -3.541 16.970 1.883 1.00 77.19 82 GLY A C 1
ATOM 608 O O . GLY A 1 82 ? -2.918 18.000 2.149 1.00 77.19 82 GLY A O 1
ATOM 609 N N . SER A 1 8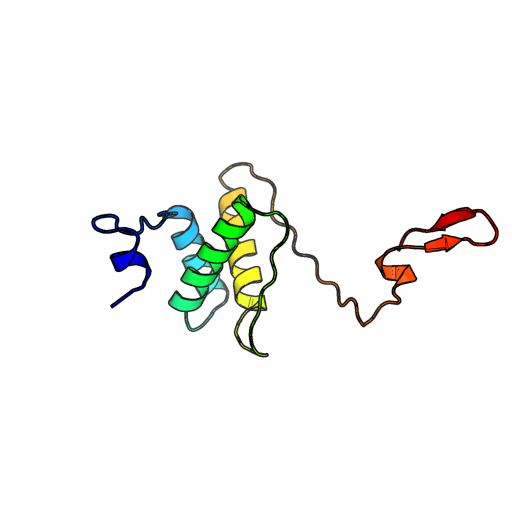3 ? -4.780 16.975 1.377 1.00 62.69 83 SER A N 1
ATOM 610 C CA . SER A 1 83 ? -5.530 18.192 1.053 1.00 62.69 83 SER A CA 1
ATOM 611 C C . SER A 1 83 ? -5.726 19.125 2.251 1.00 62.69 83 SER A C 1
ATOM 613 O O . SER A 1 83 ? -5.824 20.333 2.058 1.00 62.69 83 SER A O 1
ATOM 615 N N . SER A 1 84 ? -5.733 18.611 3.487 1.00 60.25 84 SER A N 1
ATOM 616 C CA . SER A 1 84 ? -5.843 19.449 4.689 1.00 60.25 84 SER A CA 1
ATOM 617 C C . SER A 1 84 ? -4.502 19.971 5.217 1.00 60.25 84 SER A C 1
ATOM 619 O O . SER A 1 84 ? -4.493 20.933 5.977 1.00 60.25 84 SER A O 1
ATOM 621 N N . ASN A 1 85 ? -3.377 19.346 4.845 1.00 60.31 85 ASN A N 1
ATOM 622 C CA . ASN A 1 85 ? -2.061 19.583 5.457 1.00 60.31 85 ASN A CA 1
ATOM 623 C C . ASN A 1 85 ? -0.979 20.076 4.475 1.00 60.31 85 ASN A C 1
ATOM 625 O O . ASN A 1 85 ? 0.180 20.195 4.869 1.00 60.31 85 ASN A O 1
ATOM 629 N N . GLY A 1 86 ? -1.321 20.320 3.204 1.00 59.16 86 GLY A N 1
ATOM 630 C CA . GLY A 1 86 ? -0.369 20.779 2.183 1.00 59.16 86 GLY A CA 1
ATOM 631 C C . GLY A 1 86 ? 0.698 19.745 1.804 1.00 59.16 86 GLY A C 1
ATOM 632 O O . GLY A 1 86 ? 1.764 20.117 1.322 1.00 59.16 86 GLY A O 1
ATOM 633 N N . ARG A 1 87 ? 0.440 18.453 2.052 1.00 67.56 87 ARG A N 1
ATOM 634 C CA . ARG A 1 87 ? 1.320 17.354 1.622 1.00 67.56 87 ARG A CA 1
ATOM 635 C C . ARG A 1 87 ? 1.025 16.974 0.172 1.00 67.56 87 ARG A C 1
ATOM 637 O O . ARG A 1 87 ? -0.117 17.089 -0.270 1.00 67.56 87 ARG A O 1
ATOM 644 N N . GLU A 1 88 ? 2.045 16.492 -0.538 1.00 68.19 88 GLU A N 1
ATOM 645 C CA . GLU A 1 88 ? 1.885 15.973 -1.898 1.00 68.19 88 GLU A CA 1
ATOM 646 C C . GLU A 1 88 ? 0.851 14.844 -1.943 1.00 68.19 88 GLU A C 1
ATOM 648 O O . GLU A 1 88 ? 0.816 13.958 -1.082 1.00 68.19 88 GLU A O 1
ATOM 653 N N . ALA A 1 89 ? -0.013 14.910 -2.954 1.00 79.75 89 ALA A N 1
ATOM 654 C CA . ALA A 1 89 ? -1.039 13.914 -3.190 1.00 79.75 89 ALA A CA 1
ATOM 655 C C . ALA A 1 89 ? -0.393 12.577 -3.594 1.00 79.75 89 ALA A C 1
ATOM 657 O O . ALA A 1 89 ? 0.496 12.565 -4.448 1.00 79.75 89 ALA A O 1
ATOM 658 N N . PRO A 1 90 ? -0.840 11.442 -3.030 1.00 86.19 90 PRO A N 1
ATOM 659 C CA . PRO A 1 90 ? -0.340 10.143 -3.451 1.00 86.19 90 PRO A CA 1
ATOM 660 C C . PRO A 1 90 ? -0.749 9.860 -4.902 1.00 86.19 90 PRO A C 1
ATOM 662 O O . PRO A 1 90 ? -1.920 9.984 -5.263 1.00 86.19 90 PRO A O 1
ATOM 665 N N . VAL A 1 91 ? 0.211 9.426 -5.720 1.00 88.12 91 VAL A N 1
ATOM 666 C CA . VAL A 1 91 ? -0.023 8.973 -7.097 1.00 88.12 91 VAL A CA 1
ATOM 667 C C . VAL A 1 91 ? 0.004 7.447 -7.123 1.00 88.12 91 VAL A C 1
ATOM 669 O O . VAL A 1 91 ? 0.925 6.822 -6.598 1.00 88.12 91 VAL A O 1
ATOM 672 N N . VAL A 1 92 ? -1.025 6.835 -7.715 1.00 90.44 92 VAL A N 1
ATOM 673 C CA . VAL A 1 92 ? -1.122 5.376 -7.860 1.00 90.44 92 VAL A CA 1
ATOM 674 C C . VAL A 1 92 ? -1.096 5.018 -9.336 1.00 90.44 92 VAL A C 1
ATOM 676 O O . VAL A 1 92 ? -2.111 5.115 -10.024 1.00 90.44 92 VAL A O 1
ATOM 679 N N . GLU A 1 93 ? 0.051 4.537 -9.799 1.00 92.25 93 GLU A N 1
ATOM 680 C CA . GLU A 1 93 ? 0.210 3.998 -11.147 1.00 92.25 93 GLU A CA 1
ATOM 681 C C . GLU A 1 93 ? 0.140 2.473 -11.140 1.00 92.25 93 GLU A C 1
ATOM 683 O O . GLU A 1 93 ? 0.535 1.799 -10.183 1.00 92.25 93 GLU A O 1
ATOM 688 N N . ARG A 1 94 ? -0.419 1.909 -12.212 1.00 92.06 94 ARG A N 1
ATOM 689 C CA . ARG A 1 94 ? -0.601 0.465 -12.362 1.00 92.06 94 ARG A CA 1
ATOM 690 C C . ARG A 1 94 ? 0.127 0.004 -13.601 1.00 92.06 94 ARG A C 1
ATOM 692 O O . ARG A 1 94 ? -0.216 0.410 -14.705 1.00 92.06 94 ARG A O 1
ATOM 699 N N . LEU A 1 95 ? 1.062 -0.912 -13.402 1.00 92.12 95 LEU A N 1
ATOM 700 C CA . LEU A 1 95 ? 1.838 -1.508 -14.471 1.00 92.12 95 LEU A CA 1
ATOM 701 C C . LEU A 1 95 ? 1.812 -3.024 -14.328 1.00 92.12 95 LEU A C 1
ATOM 703 O O . LEU A 1 95 ? 2.060 -3.559 -13.246 1.00 92.12 95 LEU A O 1
ATOM 707 N N . ASN A 1 96 ? 1.492 -3.721 -15.417 1.00 94.06 96 ASN A N 1
ATOM 708 C CA . ASN A 1 96 ? 1.655 -5.164 -15.491 1.00 94.06 96 ASN A CA 1
ATOM 709 C C . ASN A 1 96 ? 3.018 -5.465 -16.135 1.00 94.06 96 ASN A C 1
ATOM 711 O O . ASN A 1 96 ? 3.138 -5.404 -17.356 1.00 94.06 96 ASN A O 1
ATOM 715 N N . PRO A 1 97 ? 4.045 -5.845 -15.359 1.00 93.12 97 PRO A N 1
ATOM 716 C CA . PRO A 1 97 ? 5.383 -6.066 -15.905 1.00 93.12 97 PRO A CA 1
ATOM 717 C C . PRO A 1 97 ? 5.456 -7.279 -16.845 1.00 93.12 97 PRO A C 1
ATOM 719 O O . PRO A 1 97 ? 6.468 -7.489 -17.498 1.00 93.12 97 PRO A O 1
ATOM 722 N N . LYS A 1 98 ? 4.410 -8.117 -16.899 1.00 92.12 98 LYS A N 1
ATOM 723 C CA . LYS A 1 98 ? 4.340 -9.270 -17.806 1.00 92.12 98 LYS A CA 1
ATOM 724 C C . LYS A 1 98 ? 3.691 -8.955 -19.151 1.00 92.12 98 LYS A C 1
ATOM 726 O O . LYS A 1 98 ? 3.744 -9.809 -20.028 1.00 92.12 98 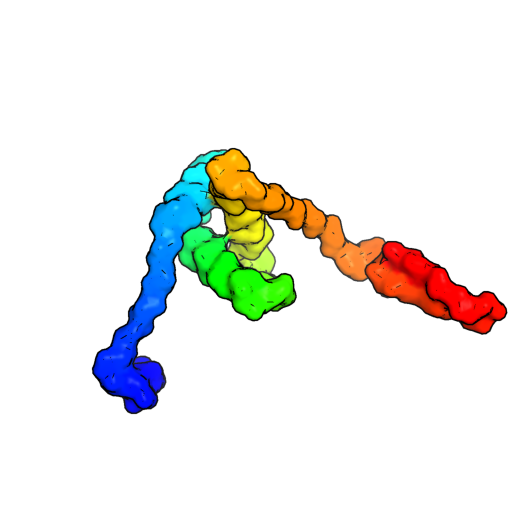LYS A O 1
ATOM 731 N N . SER A 1 99 ? 3.068 -7.785 -19.317 1.00 94.56 99 SER A N 1
ATOM 732 C CA . SER A 1 99 ? 2.484 -7.375 -20.602 1.00 94.56 99 SER A CA 1
ATOM 733 C C . SER A 1 99 ? 3.438 -6.569 -21.483 1.00 94.56 99 SER A C 1
ATOM 735 O O . SER A 1 99 ? 3.095 -6.296 -22.626 1.00 94.56 99 SER A O 1
ATOM 737 N N . VAL A 1 100 ? 4.602 -6.183 -20.961 1.00 93.44 100 VAL A N 1
ATOM 738 C CA . VAL A 1 100 ? 5.640 -5.414 -21.662 1.00 93.44 100 VAL A CA 1
ATOM 739 C C . VAL A 1 100 ? 6.935 -6.218 -21.719 1.00 93.44 100 VAL A C 1
ATOM 741 O O . VAL A 1 100 ? 7.147 -7.116 -20.895 1.00 93.44 100 VAL A O 1
ATOM 744 N N . THR A 1 101 ? 7.792 -5.942 -22.704 1.00 93.44 101 THR A N 1
ATOM 745 C CA . THR A 1 101 ? 9.098 -6.606 -22.759 1.00 93.44 101 THR A CA 1
ATOM 746 C C . THR A 1 101 ? 10.016 -6.053 -21.661 1.00 93.44 101 THR A C 1
ATOM 748 O O . THR A 1 101 ? 9.828 -4.921 -21.220 1.00 93.44 101 THR A O 1
ATOM 751 N N . PRO A 1 102 ? 11.019 -6.816 -21.187 1.00 91.12 102 PRO A N 1
ATOM 752 C CA . PRO A 1 102 ? 11.966 -6.304 -20.196 1.00 91.12 102 PRO A CA 1
ATOM 753 C C . PRO A 1 102 ? 12.703 -5.046 -20.667 1.00 91.12 102 PRO A C 1
ATOM 755 O O . PRO A 1 102 ? 12.974 -4.173 -19.852 1.00 91.12 102 PRO A O 1
ATOM 758 N N . THR A 1 103 ? 12.989 -4.949 -21.967 1.00 91.06 103 THR A N 1
ATOM 759 C CA . THR A 1 103 ? 13.618 -3.773 -22.574 1.00 91.06 103 THR A CA 1
ATOM 760 C C . THR A 1 103 ? 12.710 -2.552 -22.500 1.00 91.06 103 THR A C 1
ATOM 762 O O . THR A 1 103 ? 13.173 -1.500 -22.088 1.00 91.06 103 THR A O 1
ATOM 765 N N . ASP A 1 104 ? 11.419 -2.703 -22.800 1.00 91.56 104 ASP A N 1
ATOM 766 C CA . ASP A 1 104 ? 10.447 -1.604 -22.686 1.00 91.56 104 ASP A CA 1
ATOM 767 C C . ASP A 1 104 ? 10.088 -1.288 -21.223 1.00 91.56 104 ASP A C 1
ATOM 769 O O . ASP A 1 104 ? 9.423 -0.309 -20.940 1.00 91.56 104 ASP A O 1
ATOM 773 N N . LEU A 1 105 ? 10.440 -2.147 -20.262 1.00 92.50 105 LEU A N 1
ATOM 774 C CA . LEU A 1 105 ? 10.136 -1.914 -18.847 1.00 92.50 105 LEU A CA 1
ATOM 775 C C . LEU A 1 105 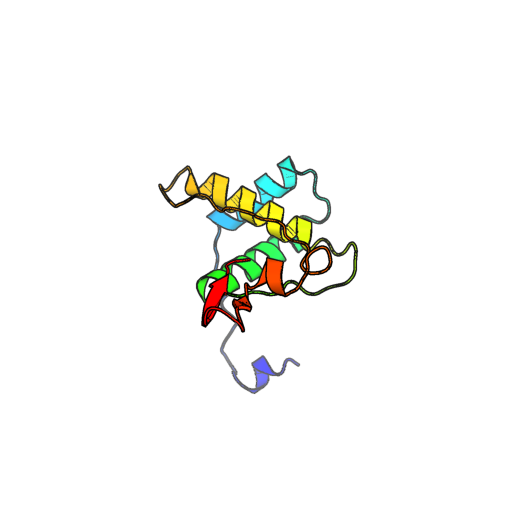? 11.300 -1.260 -18.098 1.00 92.50 105 LEU A C 1
ATOM 777 O O . LEU A 1 105 ? 11.083 -0.487 -17.169 1.00 92.50 105 LEU A O 1
ATOM 781 N N . PHE A 1 106 ? 12.529 -1.647 -18.439 1.00 92.50 106 PHE A N 1
ATOM 782 C CA . PHE A 1 106 ? 13.738 -1.257 -17.713 1.00 92.50 106 PHE A CA 1
ATOM 783 C C . PHE A 1 106 ? 14.725 -0.452 -18.560 1.00 92.50 106 PHE A C 1
ATOM 785 O O . PHE A 1 106 ? 15.712 0.033 -18.012 1.00 92.50 106 PHE A O 1
ATOM 792 N N . GLY A 1 107 ? 14.493 -0.337 -19.865 1.00 93.50 107 GLY A N 1
ATOM 793 C CA . GLY A 1 107 ? 15.469 0.161 -20.822 1.00 93.50 107 GLY A CA 1
ATOM 794 C C . GLY A 1 107 ? 16.508 -0.891 -21.218 1.00 93.50 107 GLY A C 1
ATOM 795 O O . GLY A 1 107 ? 16.598 -1.990 -20.657 1.00 93.50 107 GLY A O 1
ATOM 796 N N . SER A 1 108 ? 17.315 -0.563 -22.225 1.00 92.38 108 SER A N 1
ATOM 797 C CA . SER A 1 108 ? 18.460 -1.381 -22.634 1.00 92.38 108 SER A CA 1
ATOM 798 C C . SER A 1 108 ? 19.590 -0.541 -23.214 1.00 92.38 108 SER A C 1
ATOM 800 O O . SER A 1 108 ? 19.389 0.574 -23.686 1.00 92.38 108 SER A O 1
ATOM 802 N N . MET A 1 109 ? 20.798 -1.101 -23.210 1.00 92.62 109 MET A N 1
ATOM 803 C CA . MET A 1 109 ? 21.954 -0.493 -23.858 1.00 92.62 109 MET A CA 1
ATOM 804 C C . MET A 1 109 ? 22.070 -1.006 -25.297 1.00 92.62 109 MET A C 1
ATOM 806 O O . MET A 1 109 ? 22.162 -2.214 -25.529 1.00 92.62 109 MET A O 1
ATOM 810 N N . SER A 1 110 ? 22.086 -0.090 -26.263 1.00 88.38 110 SER A N 1
ATOM 811 C CA . SER A 1 110 ? 22.275 -0.410 -27.678 1.00 88.38 110 SER A CA 1
ATOM 812 C C . SER A 1 110 ? 23.669 -0.991 -27.910 1.00 88.38 110 SER A C 1
ATOM 814 O O . SER A 1 110 ? 24.676 -0.326 -27.671 1.00 88.38 110 SER A O 1
ATOM 816 N N . SER A 1 111 ? 23.757 -2.218 -28.430 1.00 86.88 111 SER A N 1
ATOM 817 C CA . SER A 1 111 ? 25.047 -2.860 -28.732 1.00 86.88 111 SER A CA 1
ATOM 818 C C . SER A 1 111 ? 25.810 -2.183 -29.875 1.00 86.88 111 SER A C 1
ATOM 820 O O . SER A 1 111 ? 27.014 -2.381 -30.005 1.00 86.88 111 SER A O 1
ATOM 822 N N . THR A 1 112 ? 25.114 -1.414 -30.716 1.00 88.38 112 THR A N 1
ATOM 823 C CA . THR A 1 112 ? 25.693 -0.774 -31.905 1.00 88.38 112 THR A CA 1
ATOM 824 C C . THR A 1 112 ? 26.177 0.641 -31.610 1.00 88.38 112 THR A C 1
ATOM 826 O O . THR A 1 112 ? 27.255 1.018 -32.059 1.00 88.38 112 THR A O 1
ATOM 829 N N . THR A 1 113 ? 25.394 1.427 -30.863 1.00 89.19 113 THR A N 1
ATOM 830 C CA . THR A 1 113 ? 25.723 2.832 -30.554 1.00 89.19 113 THR A CA 1
ATOM 831 C C . THR A 1 113 ? 26.319 3.009 -29.160 1.00 89.19 113 THR A C 1
ATOM 833 O O . THR A 1 113 ? 26.940 4.032 -28.894 1.00 89.19 113 THR A O 1
ATOM 836 N N . GLY A 1 114 ? 26.161 2.026 -28.266 1.00 90.94 114 GLY A N 1
ATOM 837 C CA . GLY A 1 114 ? 26.542 2.143 -26.857 1.00 90.94 114 GLY A CA 1
ATOM 838 C C . GLY A 1 114 ? 25.637 3.080 -26.051 1.00 90.94 114 GLY A C 1
ATOM 839 O O . GLY A 1 114 ? 25.918 3.335 -24.884 1.00 90.94 114 GLY A O 1
ATOM 840 N N . GLU A 1 115 ? 24.569 3.598 -26.656 1.00 94.25 115 GLU A N 1
ATOM 841 C CA . GLU A 1 115 ? 23.653 4.537 -26.015 1.00 94.25 115 GLU A CA 1
ATOM 842 C C . GLU A 1 115 ? 22.586 3.811 -25.198 1.00 94.25 115 GLU A C 1
ATOM 844 O O . GLU A 1 115 ? 22.178 2.687 -25.515 1.00 94.25 115 GLU A O 1
ATOM 849 N N . TRP A 1 116 ? 22.137 4.477 -24.138 1.00 93.69 116 TRP A N 1
ATOM 850 C CA . TRP A 1 116 ? 21.034 4.017 -23.312 1.00 93.69 116 TRP A CA 1
ATOM 851 C C . TRP A 1 116 ? 19.699 4.343 -23.984 1.00 93.69 116 TRP A C 1
ATOM 853 O O . TRP A 1 116 ? 19.473 5.476 -24.407 1.00 93.69 116 TRP A O 1
ATOM 863 N N . ILE A 1 117 ? 18.831 3.341 -24.076 1.00 91.31 117 ILE A N 1
ATOM 864 C CA . ILE A 1 117 ? 17.457 3.466 -24.552 1.00 91.31 117 ILE A CA 1
ATOM 865 C C . ILE A 1 117 ? 16.557 3.261 -23.339 1.00 9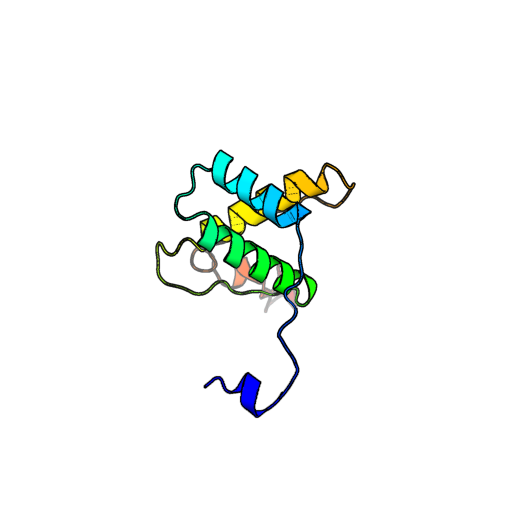1.31 117 ILE A C 1
ATOM 867 O O . ILE A 1 117 ? 16.610 2.198 -22.718 1.00 91.31 117 ILE A O 1
ATOM 871 N N . ASP A 1 118 ? 15.756 4.271 -23.010 1.00 92.19 118 ASP A N 1
ATOM 872 C CA . ASP A 1 118 ? 14.769 4.191 -21.932 1.00 92.19 118 ASP A CA 1
ATOM 873 C C . ASP A 1 118 ? 13.625 3.225 -22.284 1.00 92.19 118 ASP A C 1
ATOM 875 O O . ASP A 1 118 ? 13.325 3.004 -23.461 1.00 92.19 118 ASP A O 1
ATOM 879 N N . GLY A 1 119 ? 13.024 2.641 -21.243 1.00 87.75 119 GLY A N 1
ATOM 880 C CA . GLY A 1 119 ? 11.813 1.820 -21.322 1.00 87.75 119 GLY A CA 1
ATOM 881 C C . GLY A 1 119 ? 10.557 2.651 -21.104 1.00 87.75 119 GLY A C 1
ATOM 882 O O . GLY A 1 119 ? 10.601 3.534 -20.217 1.00 87.75 119 GLY A O 1
#

Foldseek 3Di:
DDPCCVVPPPDDDDDDDPPLLLVLLLVLCVVVVPDPSVVLSVVLVVVVVVVVVDVDDDDDDDPPPCSVVSVVSSLRSVQVVCVVPVHDRDDDDDDDPVVDDPCQVAWDQDPVPRDTGHD

Organism: NCBI:txid73915